Protein AF-A0A0G4ELK8-F1 (afdb_monomer)

Secondary structure (DSSP, 8-state):
--THHHHHHHHHHS-HHHHHHHHHHHHH-----HHHHHHHHHHHHHHHHHHHHHHHHHHHHHHHHHHHHHHS-HHHHHHHHHHHHHHHHHHHHHHHHHHS-HHHHHHHHHHH-TT--HHHHHHHHHHHHHHHHHHHHHHHHHHHHHHHHHHHT-

Structure (mmCIF, N/CA/C/O backbone):
data_AF-A0A0G4ELK8-F1
#
_entry.id   AF-A0A0G4ELK8-F1
#
loop_
_atom_site.group_PDB
_atom_site.id
_atom_site.type_symbol
_atom_site.label_atom_id
_atom_site.label_alt_id
_atom_site.label_comp_id
_atom_site.label_asym_id
_atom_site.label_entity_id
_atom_site.label_seq_id
_atom_site.pdbx_PDB_ins_code
_atom_site.Cartn_x
_atom_site.Cartn_y
_atom_site.Cartn_z
_atom_site.occupancy
_atom_site.B_iso_or_equiv
_atom_site.auth_seq_id
_atom_site.auth_comp_id
_atom_site.auth_asym_id
_atom_site.auth_atom_id
_atom_site.pdbx_PDB_model_num
ATOM 1 N N . MET A 1 1 ? -29.791 -26.890 -10.001 1.00 48.25 1 MET A N 1
ATOM 2 C CA . MET A 1 1 ? -28.700 -26.576 -9.052 1.00 48.25 1 MET A CA 1
ATOM 3 C C . MET A 1 1 ? -28.698 -27.647 -7.979 1.00 48.25 1 MET A C 1
ATOM 5 O O . MET A 1 1 ? -29.746 -27.929 -7.420 1.00 48.25 1 MET A O 1
ATOM 9 N N . SER A 1 2 ? -27.579 -28.358 -7.872 1.00 51.31 2 SER A N 1
ATOM 10 C CA . SER A 1 2 ? -27.524 -29.787 -7.543 1.00 51.31 2 SER A CA 1
ATOM 11 C C . SER A 1 2 ? -27.437 -30.072 -6.039 1.00 51.31 2 SER A C 1
ATOM 13 O O . SER A 1 2 ? -27.001 -29.220 -5.271 1.00 51.31 2 SER A O 1
ATOM 15 N N . VAL A 1 3 ? -27.815 -31.290 -5.640 1.00 70.06 3 VAL A N 1
ATOM 16 C CA . VAL A 1 3 ? -27.795 -31.858 -4.271 1.00 70.06 3 VAL A CA 1
ATOM 17 C C . VAL A 1 3 ? -26.469 -31.614 -3.534 1.00 70.06 3 VAL A C 1
ATOM 19 O O . VAL A 1 3 ? -26.453 -31.473 -2.310 1.00 70.06 3 VAL A O 1
ATOM 22 N N . SER A 1 4 ? -25.370 -31.465 -4.278 1.00 61.50 4 SER A N 1
ATOM 23 C CA . SER A 1 4 ? -24.067 -31.043 -3.759 1.00 61.50 4 SER A CA 1
ATOM 24 C C . SER A 1 4 ? -24.127 -29.735 -2.963 1.00 61.50 4 SER A C 1
ATOM 26 O O . SER A 1 4 ? -23.492 -29.644 -1.921 1.00 61.50 4 SER A O 1
ATOM 28 N N . ASN A 1 5 ? -24.939 -28.760 -3.379 1.00 66.50 5 ASN A N 1
ATOM 29 C CA . ASN A 1 5 ? -25.095 -27.481 -2.683 1.00 66.50 5 ASN A CA 1
ATOM 30 C C . ASN A 1 5 ? -25.837 -27.625 -1.343 1.00 66.50 5 ASN A C 1
ATOM 32 O O . ASN A 1 5 ? -25.592 -26.857 -0.422 1.00 66.50 5 ASN A O 1
ATOM 36 N N . VAL A 1 6 ? -26.728 -28.617 -1.215 1.00 69.81 6 VAL A N 1
ATOM 37 C CA . VAL A 1 6 ? -27.494 -28.881 0.018 1.00 69.81 6 VAL A CA 1
ATOM 38 C C . VAL A 1 6 ? -26.651 -29.662 1.030 1.00 69.81 6 VAL A C 1
ATOM 40 O O . VAL A 1 6 ? -26.648 -29.323 2.211 1.00 69.81 6 VAL A O 1
ATOM 43 N N . MET A 1 7 ? -25.875 -30.650 0.566 1.00 63.69 7 MET A N 1
ATOM 44 C CA . MET A 1 7 ? -24.895 -31.371 1.392 1.00 63.69 7 MET A CA 1
ATOM 45 C C . MET A 1 7 ? -23.765 -30.449 1.879 1.00 63.69 7 MET A C 1
ATOM 47 O O . MET A 1 7 ? -23.453 -30.456 3.069 1.00 63.69 7 MET A O 1
ATOM 51 N N . LEU A 1 8 ? -23.201 -29.600 1.002 1.00 58.31 8 LEU A N 1
ATOM 52 C CA . LEU A 1 8 ? -22.168 -28.631 1.400 1.00 58.31 8 LEU A CA 1
ATOM 53 C C . LEU A 1 8 ? -22.687 -27.627 2.435 1.00 58.31 8 LEU A C 1
ATOM 55 O O . LEU A 1 8 ? -21.953 -27.278 3.356 1.00 58.31 8 LEU A O 1
ATOM 59 N N . ARG A 1 9 ? -23.945 -27.177 2.320 1.00 57.53 9 ARG A N 1
ATOM 60 C CA . ARG A 1 9 ? -24.522 -26.194 3.254 1.00 57.53 9 ARG A CA 1
ATOM 61 C C . ARG A 1 9 ? -24.538 -26.696 4.694 1.00 57.53 9 ARG A C 1
ATOM 63 O O . ARG A 1 9 ? -24.355 -25.901 5.605 1.00 57.53 9 ARG A O 1
ATOM 70 N N . ARG A 1 10 ? -24.731 -28.005 4.887 1.00 60.00 10 ARG A N 1
ATOM 71 C CA . ARG A 1 10 ? -24.759 -28.635 6.212 1.00 60.00 10 ARG A CA 1
ATOM 72 C C . ARG A 1 10 ? -23.359 -28.779 6.814 1.00 60.00 10 ARG A C 1
ATOM 74 O O . ARG A 1 10 ? -23.194 -28.561 8.003 1.00 60.00 10 ARG A O 1
ATOM 81 N N . VAL A 1 11 ? -22.359 -29.078 5.983 1.00 54.97 11 VAL A N 1
ATOM 82 C CA . VAL A 1 11 ? -20.947 -29.203 6.395 1.00 54.97 11 VAL A CA 1
ATOM 83 C C . VAL A 1 11 ? -20.301 -27.846 6.692 1.00 54.97 11 VAL A C 1
ATOM 85 O O . VAL A 1 11 ? -19.397 -27.779 7.508 1.00 54.97 11 VAL A O 1
ATOM 88 N N . ILE A 1 12 ? -20.765 -26.765 6.060 1.00 52.34 12 ILE A N 1
ATOM 89 C CA . ILE A 1 12 ? -20.285 -25.397 6.330 1.00 52.34 12 ILE A CA 1
ATOM 90 C C . ILE A 1 12 ? -20.911 -24.811 7.607 1.00 52.34 12 ILE A C 1
ATOM 92 O O . ILE A 1 12 ? -20.342 -23.905 8.205 1.00 52.34 12 ILE A O 1
ATOM 96 N N . GLN A 1 13 ? -22.091 -25.294 8.009 1.00 58.78 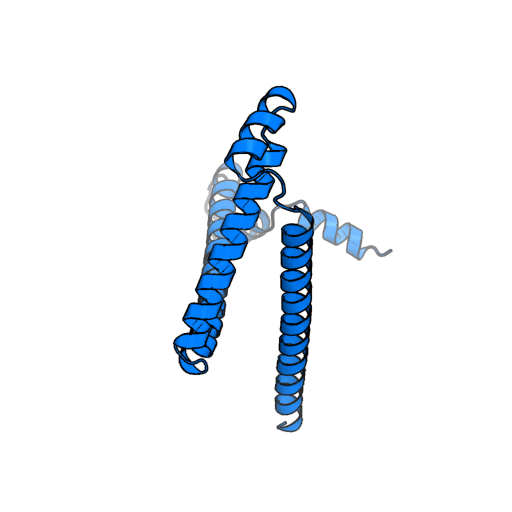13 GLN A N 1
ATOM 97 C CA . GLN A 1 13 ? -22.809 -24.790 9.182 1.00 58.78 13 GLN A CA 1
ATOM 98 C C . GLN A 1 13 ? -22.294 -25.379 10.505 1.00 58.78 13 GLN A C 1
ATOM 100 O O . GLN A 1 13 ? -22.493 -24.780 11.556 1.00 58.78 13 GLN A O 1
ATOM 105 N N . GLU A 1 14 ? -21.620 -26.525 10.442 1.00 55.84 14 GLU A N 1
ATOM 106 C CA . GLU A 1 14 ? -20.821 -27.071 11.535 1.00 55.84 14 GLU A CA 1
ATOM 107 C C . GLU A 1 14 ? -19.403 -26.510 11.382 1.00 55.84 14 GLU A C 1
ATOM 109 O O . GLU A 1 14 ? -18.777 -26.701 10.337 1.00 55.84 14 GLU A O 1
ATOM 114 N N . ASP A 1 15 ? -18.890 -25.795 12.386 1.00 61.75 15 ASP A N 1
ATOM 115 C CA . ASP A 1 15 ? -17.551 -25.215 12.299 1.00 61.75 15 ASP A CA 1
ATOM 116 C C . ASP A 1 15 ? -16.529 -26.325 11.960 1.00 61.75 15 ASP A C 1
ATOM 118 O O . ASP A 1 15 ? -16.462 -27.342 12.661 1.00 61.75 15 ASP A O 1
ATOM 122 N N . PRO A 1 16 ? -15.697 -26.177 10.907 1.00 62.91 16 PRO A N 1
ATOM 123 C CA . PRO A 1 16 ? -14.765 -27.226 10.473 1.00 62.91 16 PRO A CA 1
ATOM 124 C C . PRO A 1 16 ? -13.777 -27.627 11.578 1.00 62.91 16 PRO A C 1
ATOM 126 O O . PRO A 1 16 ? -13.285 -28.755 11.613 1.00 62.91 16 PRO A O 1
ATOM 129 N N . ALA A 1 17 ? -13.531 -26.719 12.521 1.00 58.78 17 ALA A N 1
ATOM 130 C CA . ALA A 1 17 ? -12.768 -26.989 13.724 1.00 58.78 17 ALA A CA 1
ATOM 131 C C . ALA A 1 17 ? -13.525 -27.880 14.728 1.00 58.78 17 ALA A C 1
ATOM 133 O O . ALA A 1 17 ? -12.896 -28.759 15.306 1.00 58.78 17 ALA A O 1
ATOM 134 N N . SER A 1 18 ? -14.848 -27.754 14.882 1.00 62.75 18 SER A N 1
ATOM 135 C CA . SER A 1 18 ? -15.680 -28.657 15.700 1.00 62.75 18 SER A CA 1
ATOM 136 C C . SER A 1 18 ? -15.772 -30.070 15.108 1.00 62.75 18 SER A C 1
ATOM 138 O O . SER A 1 18 ? -15.736 -31.059 15.847 1.00 62.75 18 SER A O 1
ATOM 140 N N . LEU A 1 19 ? -15.799 -30.191 13.776 1.00 68.75 19 LEU A N 1
ATOM 141 C CA . LEU A 1 19 ? -15.693 -31.476 13.067 1.00 68.75 19 LEU A CA 1
ATOM 142 C C . LEU A 1 19 ? -14.326 -32.142 13.285 1.00 68.75 19 LEU A C 1
ATOM 144 O O . LEU A 1 19 ? -14.248 -33.335 13.577 1.00 68.75 19 LEU A O 1
ATOM 148 N N . PHE A 1 20 ? -13.240 -31.369 13.200 1.00 66.75 20 PHE A N 1
ATOM 149 C CA . PHE A 1 20 ? -11.897 -31.868 13.502 1.00 66.75 20 PHE A CA 1
ATOM 150 C C . PHE A 1 20 ? -11.769 -32.307 14.968 1.00 66.75 20 PHE A C 1
ATOM 152 O O . PHE A 1 20 ? -11.205 -33.362 15.261 1.00 66.75 20 PHE A O 1
ATOM 159 N N . LEU A 1 21 ? -12.343 -31.528 15.886 1.00 63.47 21 LEU A N 1
ATOM 160 C CA . LEU A 1 21 ? -12.320 -31.796 17.319 1.00 63.47 21 LEU A CA 1
ATOM 161 C C . LEU A 1 21 ? -13.067 -33.082 17.685 1.00 63.47 21 LEU A C 1
ATOM 163 O O . LEU A 1 21 ? -12.550 -33.910 18.431 1.00 63.47 21 LEU A O 1
ATOM 167 N N . SER A 1 22 ? -14.275 -33.263 17.147 1.00 64.06 22 SER A N 1
ATOM 168 C CA . SER A 1 22 ? -15.100 -34.450 17.394 1.00 64.06 22 SER A CA 1
ATOM 169 C C . SER A 1 22 ? -14.463 -35.720 16.819 1.00 64.06 22 SER A C 1
ATOM 171 O O . SER A 1 22 ? -14.460 -36.754 17.489 1.00 64.06 22 SER A O 1
ATOM 173 N N . ALA A 1 23 ? -13.831 -35.636 15.642 1.00 69.56 23 ALA A N 1
ATOM 174 C CA . ALA A 1 23 ? -13.055 -36.736 15.067 1.00 69.56 23 ALA A CA 1
ATOM 175 C C . ALA A 1 23 ? -11.804 -37.078 15.903 1.00 69.56 23 ALA A C 1
ATOM 177 O O . ALA A 1 23 ? -11.535 -38.253 16.162 1.00 69.56 23 ALA A O 1
ATOM 178 N N . ALA A 1 24 ? -11.063 -36.069 16.373 1.00 66.31 24 ALA A N 1
ATOM 179 C CA . ALA A 1 24 ? -9.886 -36.261 17.219 1.00 66.31 24 ALA A CA 1
ATOM 180 C C . ALA A 1 24 ? -10.247 -36.852 18.596 1.00 66.31 24 ALA A C 1
ATOM 182 O O . ALA A 1 24 ? -9.562 -37.752 19.083 1.00 66.31 24 ALA A O 1
ATOM 183 N N . PHE A 1 25 ? -11.348 -36.404 19.207 1.00 65.56 25 PHE A N 1
ATOM 184 C CA . PHE A 1 25 ? -11.807 -36.914 20.502 1.00 65.56 25 PHE A CA 1
ATOM 185 C C . PHE A 1 25 ? -12.429 -38.310 20.425 1.00 65.56 25 PHE A C 1
ATOM 187 O O . PHE A 1 25 ? -12.206 -39.118 21.331 1.00 65.56 25 PHE A O 1
ATOM 194 N N . GLY A 1 26 ? -13.122 -38.640 19.330 1.00 66.81 26 GLY A N 1
ATOM 195 C CA . GLY A 1 26 ? -13.579 -40.006 19.059 1.00 66.81 26 GLY A CA 1
ATOM 196 C C . GLY A 1 26 ? -12.426 -41.013 18.969 1.00 66.81 26 GLY A C 1
ATOM 197 O O . GLY A 1 26 ? -12.580 -42.160 19.386 1.00 66.81 26 GLY A O 1
ATOM 198 N N . LEU A 1 27 ? -11.252 -40.571 18.501 1.00 68.06 27 LEU A N 1
ATOM 199 C CA . LEU A 1 27 ? -10.041 -41.390 18.433 1.00 68.06 27 LEU A CA 1
ATOM 200 C C . LEU A 1 27 ? -9.317 -41.511 19.789 1.00 68.06 27 LEU A C 1
ATOM 202 O O . LEU A 1 27 ? -8.715 -42.548 20.062 1.00 68.06 27 LEU A O 1
ATOM 206 N N . LEU A 1 28 ? -9.385 -40.482 20.646 1.00 67.69 28 LEU A N 1
ATOM 207 C CA . LEU A 1 28 ? -8.631 -40.423 21.908 1.00 67.69 28 LEU A CA 1
ATOM 208 C C . LEU A 1 28 ? -9.386 -40.933 23.154 1.00 67.69 28 LEU A C 1
ATOM 210 O O . LEU A 1 28 ? -8.754 -41.148 24.184 1.00 67.69 28 LEU A O 1
ATOM 214 N N . ARG A 1 29 ? -10.708 -41.163 23.084 1.00 59.94 29 ARG A N 1
ATOM 215 C CA . ARG A 1 29 ? -11.533 -41.782 24.152 1.00 59.94 29 ARG A CA 1
ATOM 216 C C . ARG A 1 29 ? -11.369 -41.131 25.544 1.00 59.94 29 ARG A C 1
ATOM 218 O O . ARG A 1 29 ? -11.419 -41.818 26.562 1.00 59.94 29 ARG A O 1
ATOM 225 N N . VAL A 1 30 ? -11.188 -39.807 25.588 1.00 63.16 30 VAL A N 1
ATOM 226 C CA . VAL A 1 30 ? -11.055 -39.019 26.829 1.00 63.16 30 VAL A CA 1
ATOM 227 C C . VAL A 1 30 ? -12.392 -38.327 27.155 1.00 63.16 30 VAL A C 1
ATOM 229 O O . VAL A 1 30 ? -12.971 -37.713 26.258 1.00 63.16 30 VAL A O 1
ATOM 232 N N . PRO A 1 31 ? -12.898 -38.384 28.403 1.00 62.09 31 PRO A N 1
ATOM 233 C CA . PRO A 1 31 ? -14.175 -37.781 28.801 1.00 62.09 31 PRO A CA 1
ATOM 234 C C . PRO A 1 31 ? -14.043 -36.265 29.047 1.00 62.09 31 PRO A C 1
ATOM 236 O O . PRO A 1 31 ? -14.182 -35.792 30.173 1.00 62.09 31 PRO A O 1
ATOM 239 N N . ILE A 1 32 ? -13.722 -35.498 28.005 1.00 62.72 32 ILE A N 1
ATOM 240 C CA . ILE A 1 32 ? -13.637 -34.029 28.058 1.00 62.72 32 ILE A CA 1
ATOM 241 C C . ILE A 1 32 ? -14.899 -33.433 27.427 1.00 62.72 32 ILE A C 1
ATOM 243 O O . ILE A 1 32 ? -15.319 -33.860 26.353 1.00 62.72 32 ILE A O 1
ATOM 247 N N . ASP A 1 33 ? -15.497 -32.439 28.087 1.00 69.94 33 ASP A N 1
ATOM 248 C CA . ASP A 1 33 ? -16.717 -31.772 27.625 1.00 69.94 33 ASP A CA 1
ATOM 249 C C . ASP A 1 33 ? -16.450 -30.932 26.360 1.00 69.94 33 ASP A C 1
ATOM 251 O O . ASP A 1 33 ? -15.873 -29.840 26.396 1.00 69.94 33 ASP A O 1
ATOM 255 N N . VAL A 1 34 ? -16.838 -31.485 25.210 1.00 64.06 34 VAL A N 1
ATOM 256 C CA . VAL A 1 34 ? -16.577 -30.952 23.862 1.00 64.06 34 VAL A CA 1
ATOM 257 C C . VAL A 1 34 ? -17.173 -29.553 23.674 1.00 64.06 34 VAL A C 1
ATOM 259 O O . VAL A 1 34 ? -16.597 -28.733 22.953 1.00 64.06 34 VAL A O 1
ATOM 262 N N . ALA A 1 35 ? -18.281 -29.249 24.357 1.00 72.56 35 ALA A N 1
ATOM 263 C CA . ALA A 1 35 ? -18.969 -27.965 24.251 1.00 72.56 35 ALA A CA 1
ATOM 264 C C . ALA A 1 35 ? -18.126 -26.797 24.792 1.00 72.56 35 ALA A C 1
ATOM 266 O O . ALA A 1 35 ? -18.203 -25.686 24.270 1.00 72.56 35 ALA A O 1
ATOM 267 N N . VAL A 1 36 ? -17.279 -27.053 25.796 1.00 75.94 36 VAL A N 1
ATOM 268 C CA . VAL A 1 36 ? -16.446 -26.019 26.429 1.00 75.94 36 VAL A CA 1
ATOM 269 C C . VAL A 1 36 ? -15.140 -25.801 25.662 1.00 75.94 36 VAL A C 1
ATOM 271 O O . VAL A 1 36 ? -14.670 -24.673 25.559 1.00 75.94 36 VAL A O 1
ATOM 274 N N . TRP A 1 37 ? -14.555 -26.856 25.086 1.00 75.25 37 TRP A N 1
ATOM 275 C CA . TRP A 1 37 ? -13.233 -26.794 24.442 1.00 75.25 37 TRP A CA 1
ATOM 276 C C . TRP A 1 37 ? -13.268 -26.434 22.953 1.00 75.25 37 TRP A C 1
ATOM 278 O O . TRP A 1 37 ? -12.299 -25.867 22.438 1.00 75.25 37 TRP A O 1
ATOM 288 N N . SER A 1 38 ? -14.377 -26.717 22.266 1.00 74.62 38 SER A N 1
ATOM 289 C CA . SER A 1 38 ? -14.557 -26.429 20.834 1.00 74.62 38 SER A CA 1
ATOM 290 C C . SER A 1 38 ? -14.234 -24.978 20.436 1.00 74.62 38 SER A C 1
ATOM 292 O O . SER A 1 38 ? -13.450 -24.788 19.495 1.00 74.62 38 SER A O 1
ATOM 294 N N . PRO A 1 39 ? -14.718 -23.943 21.151 1.00 79.69 39 PRO A N 1
ATOM 295 C CA . PRO A 1 39 ? -14.455 -22.554 20.775 1.00 79.69 39 PRO A CA 1
ATOM 296 C C . PRO A 1 39 ? -12.977 -22.160 20.914 1.00 79.69 39 PRO A C 1
ATOM 298 O O . PRO A 1 39 ? -12.437 -21.473 20.048 1.00 79.69 39 PRO A O 1
ATOM 301 N N . TYR A 1 40 ? -12.290 -22.627 21.965 1.00 83.69 40 TYR A N 1
ATOM 302 C CA . TYR A 1 40 ? -10.879 -22.296 22.213 1.00 83.69 40 TYR A CA 1
ATOM 303 C C . TYR A 1 40 ? -9.947 -22.918 21.177 1.00 83.69 40 TYR A C 1
ATOM 305 O O . TYR A 1 40 ? -9.014 -22.268 20.702 1.00 83.69 40 TYR A O 1
ATOM 313 N N . VAL A 1 41 ? -10.207 -24.168 20.795 1.00 82.19 41 VAL A N 1
ATOM 314 C CA . VAL A 1 41 ? -9.394 -24.847 19.782 1.00 82.19 41 VAL A CA 1
ATOM 315 C C . VAL A 1 41 ? -9.663 -24.268 18.394 1.00 82.19 41 VAL A C 1
ATOM 317 O O . VAL A 1 41 ? -8.717 -24.048 17.638 1.00 82.19 41 VAL A O 1
ATOM 320 N N . SER A 1 42 ? -10.915 -23.918 18.085 1.00 81.44 42 SER A N 1
ATOM 321 C CA . SER A 1 42 ? -11.263 -23.205 16.847 1.00 81.44 42 SER A CA 1
ATOM 322 C C . SER A 1 42 ? -10.559 -21.851 16.749 1.00 81.44 42 SER A C 1
ATOM 324 O O . SER A 1 42 ? -9.983 -21.530 15.710 1.00 81.44 42 SER A O 1
ATOM 326 N N . LEU A 1 43 ? -10.526 -21.088 17.846 1.00 86.31 43 LEU A N 1
ATOM 327 C CA . LEU A 1 43 ? -9.812 -19.814 17.923 1.00 86.31 43 LEU A CA 1
ATOM 328 C C . LEU A 1 43 ? -8.303 -19.990 17.705 1.00 86.31 43 LEU A C 1
ATOM 330 O O . LEU A 1 43 ? -7.690 -19.203 16.986 1.00 86.31 43 LEU A O 1
ATOM 334 N N . LEU A 1 44 ? -7.704 -21.033 18.287 1.00 88.81 44 LEU A N 1
ATOM 335 C CA . LEU A 1 44 ? -6.280 -21.327 18.131 1.00 88.81 44 LEU A CA 1
ATOM 336 C C . LEU A 1 44 ? -5.930 -21.712 16.688 1.00 88.81 44 LEU A C 1
ATOM 338 O O . LEU A 1 44 ? -4.955 -21.198 16.137 1.00 88.81 44 LEU A O 1
ATOM 342 N N . PHE A 1 45 ? -6.740 -22.559 16.048 1.00 85.69 45 PHE A N 1
ATOM 343 C CA . PHE A 1 45 ? -6.567 -22.902 14.634 1.00 85.69 45 PHE A CA 1
ATOM 344 C C . PHE A 1 45 ? -6.740 -21.685 13.727 1.00 85.69 45 PHE A C 1
ATOM 346 O O . PHE A 1 45 ? -5.921 -21.468 12.834 1.00 85.69 45 PHE A O 1
ATOM 353 N N . LEU A 1 46 ? -7.759 -20.863 13.974 1.00 86.38 46 LEU A N 1
ATOM 354 C CA . LEU A 1 46 ? -7.981 -19.632 13.223 1.00 86.38 46 LEU A CA 1
ATOM 355 C C . LEU A 1 46 ? -6.797 -18.667 13.377 1.00 86.38 46 LEU A C 1
ATOM 357 O O . LEU A 1 46 ? -6.286 -18.155 12.382 1.00 86.38 46 LEU A O 1
ATOM 361 N N . GL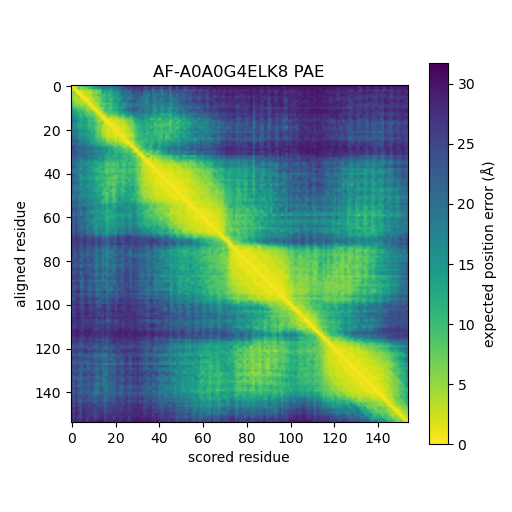Y A 1 47 ? -6.307 -18.478 14.604 1.00 88.25 47 GLY A N 1
ATOM 362 C CA . GLY A 1 47 ? -5.126 -17.665 14.889 1.00 88.25 47 GLY A CA 1
ATOM 363 C C . GLY A 1 47 ? -3.874 -18.185 14.182 1.00 88.25 47 GLY A C 1
ATOM 364 O O . GLY A 1 47 ? -3.131 -17.403 13.589 1.00 88.25 47 GLY A O 1
ATOM 365 N N . LEU A 1 48 ? -3.672 -19.505 14.164 1.00 88.56 48 LEU A N 1
ATOM 366 C CA . LEU A 1 48 ? -2.560 -20.133 13.452 1.00 88.56 48 LEU A CA 1
ATOM 367 C C . LEU A 1 48 ? -2.668 -19.919 11.936 1.00 88.56 48 LEU A C 1
ATOM 369 O O . LEU A 1 48 ? -1.684 -19.543 11.301 1.00 88.56 48 LEU A O 1
ATOM 373 N N . ILE A 1 49 ? -3.857 -20.102 11.356 1.00 88.44 49 ILE A N 1
ATOM 374 C CA . ILE A 1 49 ? -4.107 -19.859 9.930 1.00 88.44 49 ILE A CA 1
ATOM 375 C C . ILE A 1 49 ? -3.811 -18.396 9.584 1.00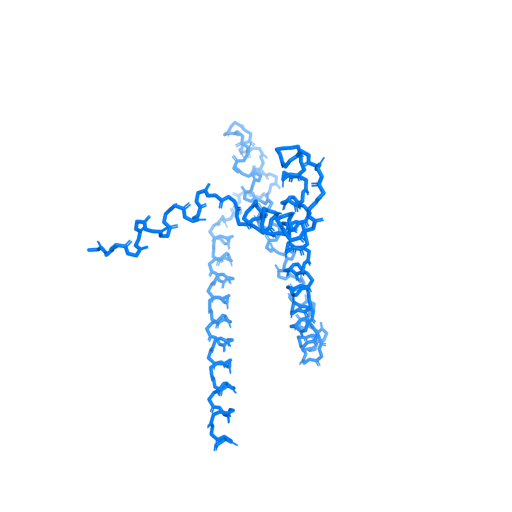 88.44 49 ILE A C 1
ATOM 377 O O . ILE A 1 49 ? -3.111 -18.130 8.604 1.00 88.44 49 ILE A O 1
ATOM 381 N N . ILE A 1 50 ? -4.286 -17.441 10.385 1.00 90.44 50 ILE A N 1
ATOM 382 C CA . ILE A 1 50 ? -4.026 -16.010 10.172 1.00 90.44 50 ILE A CA 1
ATOM 383 C C . ILE A 1 50 ? -2.522 -15.715 10.269 1.00 90.44 50 ILE A C 1
ATOM 385 O O . ILE A 1 50 ? -1.970 -15.062 9.383 1.00 90.44 50 ILE A O 1
ATOM 389 N N . ALA A 1 51 ? -1.832 -16.243 11.283 1.00 90.31 51 ALA A N 1
ATOM 390 C CA . ALA A 1 51 ? -0.395 -16.040 11.466 1.00 90.31 51 ALA A CA 1
ATOM 391 C C . ALA A 1 51 ? 0.431 -16.608 10.299 1.00 90.31 51 ALA A C 1
ATOM 393 O O . ALA A 1 51 ? 1.365 -15.958 9.821 1.00 90.31 51 ALA A O 1
ATOM 394 N N . LEU A 1 52 ? 0.071 -17.793 9.797 1.00 87.81 52 LEU A N 1
ATOM 395 C CA . LEU A 1 52 ? 0.716 -18.400 8.631 1.00 87.81 52 LEU A CA 1
ATOM 396 C C . LEU A 1 52 ? 0.469 -17.582 7.354 1.00 87.81 52 LEU A C 1
ATOM 398 O O . LEU A 1 52 ? 1.410 -17.363 6.586 1.00 87.81 52 LEU A O 1
ATOM 402 N N . ASN A 1 53 ? -0.749 -17.071 7.155 1.00 90.38 53 ASN A N 1
ATOM 403 C CA . ASN A 1 53 ? -1.074 -16.191 6.029 1.00 90.38 53 ASN A CA 1
ATOM 404 C C . ASN A 1 53 ? -0.287 -14.876 6.085 1.00 90.38 53 ASN A C 1
ATOM 406 O O . ASN A 1 53 ? 0.322 -14.488 5.087 1.00 90.38 53 ASN A O 1
ATOM 410 N N . ILE A 1 54 ? -0.226 -14.228 7.252 1.0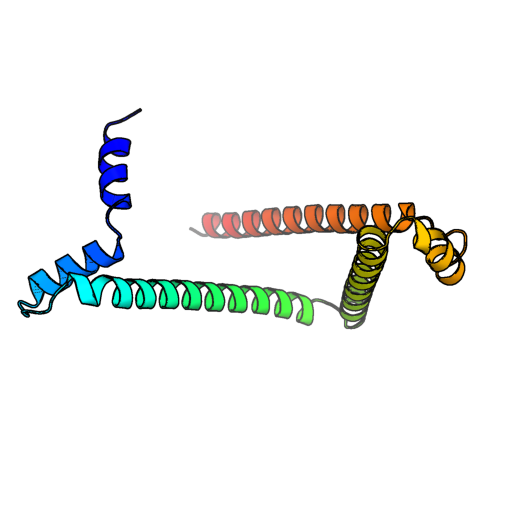0 93.31 54 ILE A N 1
ATOM 411 C CA . ILE A 1 54 ? 0.553 -12.998 7.455 1.00 93.31 54 ILE A CA 1
ATOM 412 C C . ILE A 1 54 ? 2.035 -13.256 7.189 1.00 93.31 54 ILE A C 1
ATOM 414 O O . ILE A 1 54 ? 2.673 -12.497 6.462 1.00 93.31 54 ILE A O 1
ATOM 418 N N . ARG A 1 55 ? 2.597 -14.345 7.724 1.00 88.19 55 ARG A N 1
ATOM 419 C CA . ARG A 1 55 ? 4.010 -14.688 7.513 1.00 88.19 55 ARG A CA 1
ATOM 420 C C . ARG A 1 55 ? 4.320 -14.934 6.035 1.00 88.19 55 ARG A C 1
ATOM 422 O O . ARG A 1 55 ? 5.337 -14.447 5.535 1.00 88.19 55 ARG A O 1
ATOM 429 N N . GLY A 1 56 ? 3.448 -15.661 5.334 1.00 84.31 56 GLY A N 1
ATOM 430 C CA . GLY A 1 56 ? 3.559 -15.888 3.894 1.00 84.31 56 GLY A CA 1
ATOM 431 C C . GLY A 1 56 ? 3.491 -14.581 3.105 1.00 84.31 56 GLY A C 1
ATOM 432 O O . GLY A 1 56 ? 4.351 -14.324 2.263 1.00 84.31 56 GLY A O 1
ATOM 433 N N . PHE A 1 57 ? 2.531 -13.721 3.437 1.00 85.19 57 PHE A N 1
ATOM 434 C CA . PHE A 1 57 ? 2.363 -12.407 2.828 1.00 85.19 57 PHE A CA 1
ATOM 435 C C . PHE A 1 57 ? 3.588 -11.507 3.032 1.00 85.19 57 PHE A C 1
ATOM 437 O O . PHE A 1 57 ? 4.149 -11.013 2.055 1.00 85.19 57 PHE A O 1
ATOM 444 N N . ILE A 1 58 ? 4.062 -11.363 4.274 1.00 88.88 58 ILE A N 1
ATOM 445 C CA . ILE A 1 58 ? 5.244 -10.554 4.602 1.00 88.88 58 ILE A CA 1
ATOM 446 C C . ILE A 1 58 ? 6.468 -11.062 3.838 1.00 88.88 58 ILE A C 1
ATOM 448 O O . ILE A 1 58 ? 7.220 -10.264 3.284 1.00 88.88 58 ILE A O 1
ATOM 452 N N . SER A 1 59 ? 6.662 -12.380 3.743 1.00 80.44 59 SER A N 1
ATOM 453 C CA . SER A 1 59 ? 7.785 -12.939 2.987 1.00 80.44 59 SER A CA 1
ATOM 454 C C . SER A 1 59 ? 7.724 -12.569 1.502 1.00 80.44 59 SER A C 1
ATOM 456 O O . SER A 1 59 ? 8.749 -12.180 0.943 1.00 80.44 59 SER A O 1
ATOM 458 N N . LYS A 1 60 ? 6.545 -12.637 0.868 1.00 83.06 60 LYS A N 1
ATOM 459 C CA . LYS A 1 60 ? 6.369 -12.234 -0.538 1.00 83.06 60 LYS A CA 1
ATOM 460 C C . LYS A 1 60 ? 6.578 -10.736 -0.731 1.00 83.06 60 LYS A C 1
ATOM 462 O O . LYS A 1 60 ? 7.289 -10.343 -1.655 1.00 83.06 60 LYS A O 1
ATOM 467 N N . LEU A 1 61 ? 6.028 -9.922 0.167 1.00 80.56 61 LEU A N 1
ATOM 468 C CA . LEU A 1 61 ? 6.197 -8.473 0.165 1.00 80.56 61 LEU A CA 1
ATOM 469 C C . LEU A 1 61 ? 7.681 -8.088 0.265 1.00 80.56 61 LEU A C 1
ATOM 471 O O . LEU A 1 61 ? 8.167 -7.283 -0.524 1.00 80.56 61 LEU A O 1
ATOM 475 N N . LEU A 1 62 ? 8.428 -8.725 1.171 1.00 84.56 62 LEU A N 1
ATOM 476 C CA . LEU A 1 62 ? 9.867 -8.508 1.327 1.00 84.56 62 LEU A CA 1
ATOM 477 C C . LEU A 1 62 ? 10.666 -8.938 0.094 1.00 84.56 62 LEU A C 1
ATOM 479 O O . LEU A 1 62 ? 11.645 -8.279 -0.246 1.00 84.56 62 LEU A O 1
ATOM 483 N N . THR A 1 63 ? 10.279 -10.017 -0.592 1.00 78.31 63 THR A N 1
ATOM 484 C CA . THR A 1 63 ? 10.926 -10.412 -1.853 1.00 78.31 63 THR A CA 1
ATOM 485 C C . THR A 1 63 ? 10.733 -9.352 -2.933 1.00 78.31 63 THR A C 1
ATOM 487 O O . THR A 1 63 ? 11.701 -9.008 -3.608 1.00 78.31 63 THR A O 1
ATOM 490 N N . VAL A 1 64 ? 9.526 -8.794 -3.062 1.00 76.44 64 VAL A N 1
ATOM 491 C CA . VAL A 1 64 ? 9.253 -7.692 -3.999 1.00 76.44 64 VAL A CA 1
ATOM 492 C C . VAL A 1 64 ? 10.068 -6.456 -3.620 1.00 76.44 64 VAL A C 1
ATOM 494 O O . VAL A 1 64 ? 10.763 -5.909 -4.471 1.00 76.44 64 VAL A O 1
ATOM 497 N N . PHE A 1 65 ? 10.076 -6.069 -2.342 1.00 71.69 65 PHE A N 1
ATOM 498 C CA . PHE A 1 65 ? 10.887 -4.948 -1.859 1.00 71.69 65 PHE A CA 1
ATOM 499 C C . PHE A 1 65 ? 12.377 -5.140 -2.115 1.00 71.69 65 PHE A C 1
ATOM 501 O O . PHE A 1 65 ? 13.047 -4.196 -2.513 1.00 71.69 65 PHE A O 1
ATOM 508 N N . ARG A 1 66 ? 12.910 -6.348 -1.914 1.00 72.31 66 ARG A N 1
ATOM 509 C CA . ARG A 1 66 ? 14.315 -6.652 -2.210 1.00 72.31 66 ARG A CA 1
ATOM 510 C C . ARG A 1 66 ? 14.594 -6.589 -3.703 1.00 72.31 66 ARG A C 1
ATOM 512 O O . ARG A 1 66 ? 15.597 -6.006 -4.085 1.00 72.31 66 ARG A O 1
ATOM 519 N N . PHE A 1 67 ? 13.719 -7.135 -4.544 1.00 67.44 67 PHE A N 1
ATOM 520 C CA . PHE A 1 67 ? 13.863 -7.037 -5.996 1.00 67.44 67 PHE A CA 1
ATOM 521 C C . PHE A 1 67 ? 13.899 -5.571 -6.445 1.00 67.44 67 PHE A C 1
ATOM 523 O O . PHE A 1 67 ? 14.837 -5.160 -7.121 1.00 67.44 67 PHE A O 1
ATOM 530 N N . VAL A 1 68 ? 12.962 -4.756 -5.958 1.00 66.62 68 VAL A N 1
ATOM 531 C CA . VAL A 1 68 ? 12.939 -3.308 -6.202 1.00 66.62 68 VAL A CA 1
ATOM 532 C C . VAL A 1 68 ? 14.190 -2.630 -5.624 1.00 66.62 68 VAL A C 1
ATOM 534 O O . VAL A 1 68 ? 14.855 -1.876 -6.312 1.00 66.62 68 VAL A O 1
ATOM 537 N N . SER A 1 69 ? 14.605 -2.936 -4.399 1.00 65.50 69 SER A N 1
ATOM 538 C CA . SER A 1 69 ? 15.791 -2.319 -3.786 1.00 65.50 69 SER A CA 1
ATOM 539 C C . SER A 1 69 ? 17.108 -2.700 -4.468 1.00 65.50 69 SER A C 1
ATOM 541 O O . SER A 1 69 ? 18.069 -1.944 -4.361 1.00 65.50 69 SER A O 1
ATOM 543 N N . THR A 1 70 ? 17.188 -3.870 -5.107 1.00 64.69 70 THR A N 1
ATOM 544 C CA . THR A 1 70 ? 18.428 -4.351 -5.741 1.00 64.69 70 THR A CA 1
ATOM 545 C C . THR A 1 70 ? 18.491 -3.951 -7.214 1.00 64.69 70 THR A C 1
ATOM 547 O O . THR A 1 70 ? 19.570 -3.658 -7.721 1.00 64.69 70 THR A O 1
ATOM 550 N N . SER A 1 71 ? 17.349 -3.918 -7.909 1.00 57.66 71 SER A N 1
ATOM 551 C CA . SER A 1 71 ? 17.273 -3.517 -9.321 1.00 57.66 71 SER A CA 1
ATOM 552 C C . SER A 1 71 ? 17.200 -2.009 -9.534 1.00 57.66 71 SER A C 1
ATOM 554 O O . SER A 1 71 ? 17.383 -1.560 -10.665 1.00 57.66 71 SER A O 1
ATOM 556 N N . VAL A 1 72 ? 16.900 -1.221 -8.501 1.00 58.06 72 VAL A N 1
ATOM 557 C CA . VAL A 1 72 ? 16.507 0.173 -8.689 1.00 58.06 72 VAL A CA 1
ATOM 558 C C . VAL A 1 72 ? 17.475 1.129 -7.974 1.00 58.06 72 VAL A C 1
ATOM 560 O O . VAL A 1 72 ? 17.781 0.977 -6.796 1.00 58.06 72 VAL A O 1
ATOM 563 N N . SER A 1 73 ? 17.979 2.122 -8.717 1.00 69.81 73 SER A N 1
ATOM 564 C CA . SER A 1 73 ? 18.887 3.171 -8.228 1.00 69.81 73 SER A CA 1
ATOM 565 C C . SER A 1 73 ? 18.300 3.926 -7.026 1.00 69.81 73 SER A C 1
ATOM 567 O O . SER A 1 73 ? 17.098 4.196 -7.001 1.00 69.81 73 SER A O 1
ATOM 569 N N . SER A 1 74 ? 19.154 4.331 -6.071 1.00 72.69 74 SER A N 1
ATOM 570 C CA . SER A 1 74 ? 18.800 5.140 -4.883 1.00 72.69 74 SER A CA 1
ATOM 571 C C . SER A 1 74 ? 17.857 6.311 -5.213 1.00 72.69 74 SER A C 1
ATOM 573 O O . SER A 1 74 ? 16.907 6.587 -4.483 1.00 72.69 74 SER A O 1
ATOM 575 N N . ASN A 1 75 ? 18.045 6.932 -6.383 1.00 74.88 75 ASN A N 1
ATOM 576 C CA . ASN A 1 75 ? 17.216 8.036 -6.866 1.00 74.88 75 ASN A CA 1
ATOM 577 C C . ASN A 1 75 ? 15.742 7.654 -7.056 1.00 74.88 75 ASN A C 1
ATOM 579 O O . ASN A 1 75 ? 14.860 8.445 -6.744 1.00 74.88 75 ASN A O 1
ATOM 583 N N . VAL A 1 76 ? 15.448 6.448 -7.541 1.00 74.62 76 VAL A N 1
ATOM 584 C CA . VAL A 1 76 ? 14.064 6.002 -7.756 1.00 74.62 76 VAL A CA 1
ATOM 585 C C . VAL A 1 76 ? 13.397 5.637 -6.436 1.00 74.62 76 VAL A C 1
ATOM 587 O O . VAL A 1 76 ? 12.208 5.880 -6.274 1.00 74.62 76 VAL A O 1
ATOM 590 N N . PHE A 1 77 ? 14.146 5.091 -5.474 1.00 75.75 77 PHE A N 1
ATOM 591 C CA . PHE A 1 77 ? 13.618 4.875 -4.128 1.00 75.75 77 PHE A CA 1
ATOM 592 C C . PHE A 1 77 ? 13.268 6.213 -3.460 1.00 75.75 77 PHE A C 1
ATOM 594 O O . PHE A 1 77 ? 12.191 6.347 -2.881 1.00 75.75 77 PHE A O 1
ATOM 601 N N . ALA A 1 78 ? 14.127 7.226 -3.612 1.00 81.25 78 ALA A N 1
ATOM 602 C CA . ALA A 1 78 ? 13.845 8.585 -3.156 1.00 81.25 78 ALA A CA 1
ATOM 603 C C . ALA A 1 78 ? 12.623 9.201 -3.868 1.00 81.25 78 ALA A C 1
ATOM 605 O O . ALA A 1 78 ? 11.760 9.768 -3.203 1.00 81.25 78 ALA A O 1
ATOM 606 N N . LEU A 1 79 ? 12.501 9.032 -5.191 1.00 81.31 79 LEU A N 1
ATOM 607 C CA . LEU A 1 79 ? 11.320 9.438 -5.968 1.00 81.31 79 LEU A CA 1
ATOM 608 C C . LEU A 1 79 ? 10.043 8.731 -5.483 1.00 81.31 79 LEU A C 1
ATOM 610 O O . LEU A 1 79 ? 9.028 9.386 -5.281 1.00 81.31 79 LEU A O 1
ATOM 614 N N . ALA A 1 80 ? 10.093 7.421 -5.228 1.00 80.19 80 ALA A N 1
ATOM 615 C CA . ALA A 1 80 ? 8.953 6.656 -4.723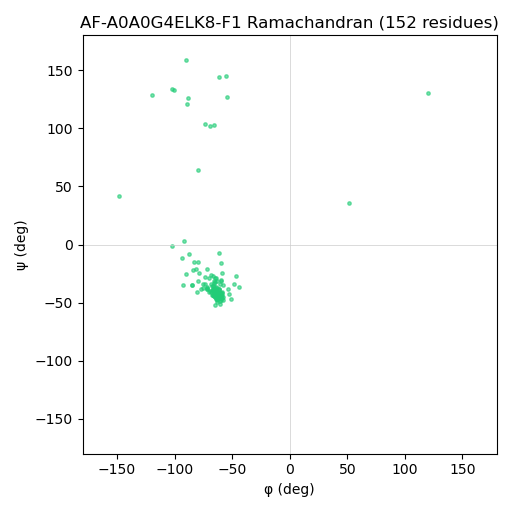 1.00 80.19 80 ALA A CA 1
ATOM 616 C C . ALA A 1 80 ? 8.538 7.095 -3.309 1.00 80.19 80 ALA A C 1
ATOM 618 O O . ALA A 1 80 ? 7.351 7.228 -3.024 1.00 80.19 80 ALA A O 1
ATOM 619 N N . MET A 1 81 ? 9.502 7.365 -2.425 1.00 78.88 81 MET A N 1
ATOM 620 C CA . MET A 1 81 ? 9.219 7.911 -1.093 1.00 78.88 81 MET A CA 1
ATOM 621 C C . MET A 1 81 ? 8.642 9.327 -1.167 1.00 78.88 81 MET A C 1
ATOM 623 O O . MET A 1 81 ? 7.726 9.647 -0.409 1.00 78.88 81 MET A O 1
ATOM 627 N N . SER A 1 82 ? 9.137 10.156 -2.091 1.00 83.06 82 SER A N 1
ATOM 628 C CA . SER A 1 82 ? 8.574 11.482 -2.366 1.00 83.06 82 SER A CA 1
ATOM 629 C C . SER A 1 82 ? 7.120 11.383 -2.827 1.00 83.06 82 SER A C 1
ATOM 631 O O . SER A 1 82 ? 6.278 12.139 -2.349 1.00 83.06 82 SER A O 1
ATOM 633 N N . GLU A 1 83 ? 6.811 10.429 -3.705 1.00 82.94 83 GLU A N 1
ATOM 634 C CA . GLU A 1 83 ? 5.450 10.188 -4.191 1.00 82.94 83 GLU A CA 1
ATOM 635 C C . GLU A 1 83 ? 4.515 9.734 -3.061 1.00 82.94 83 GLU A C 1
ATOM 637 O O . GLU A 1 83 ? 3.428 10.282 -2.889 1.00 82.94 83 GLU A O 1
ATOM 642 N N . ILE A 1 84 ? 4.953 8.788 -2.223 1.00 84.25 84 ILE A N 1
ATOM 643 C CA . ILE A 1 84 ? 4.173 8.324 -1.063 1.00 84.25 84 ILE A CA 1
ATOM 644 C C . ILE A 1 84 ? 3.901 9.480 -0.090 1.00 84.25 84 ILE A C 1
ATOM 646 O O . ILE A 1 84 ? 2.784 9.610 0.415 1.00 84.25 84 ILE A O 1
ATOM 650 N N . MET A 1 85 ? 4.892 10.341 0.160 1.00 84.00 85 MET A N 1
ATOM 651 C CA . MET A 1 85 ? 4.722 11.521 1.010 1.00 84.00 85 MET A CA 1
ATOM 652 C C . MET A 1 85 ? 3.739 12.532 0.390 1.00 84.00 85 MET A C 1
ATOM 654 O O . MET A 1 85 ? 2.908 13.094 1.106 1.00 84.00 85 MET A O 1
ATOM 658 N N . GLY A 1 86 ? 3.786 12.725 -0.933 1.00 82.75 86 GLY A N 1
ATOM 659 C CA . GLY A 1 86 ? 2.844 13.568 -1.677 1.00 82.75 86 GLY A CA 1
ATOM 660 C C . GLY A 1 86 ? 1.405 13.050 -1.607 1.00 82.75 86 GLY A C 1
ATOM 661 O O . GLY A 1 86 ? 0.482 13.809 -1.296 1.00 82.75 86 GLY A O 1
ATOM 662 N N . LEU A 1 87 ? 1.217 11.740 -1.778 1.00 82.88 87 LEU A N 1
ATOM 663 C CA . LEU A 1 87 ? -0.082 11.084 -1.625 1.00 82.88 87 LEU A CA 1
ATOM 664 C C . LEU A 1 87 ? -0.619 11.210 -0.199 1.00 82.88 87 LEU A C 1
ATOM 666 O O . LEU A 1 87 ? -1.783 11.567 -0.012 1.00 82.88 87 LEU A O 1
ATOM 670 N N . TYR A 1 88 ? 0.222 10.992 0.811 1.00 84.19 88 TYR A N 1
ATOM 671 C CA . TYR A 1 88 ? -0.162 11.165 2.211 1.00 84.19 88 TYR A CA 1
ATOM 672 C C . TYR A 1 88 ? -0.612 12.603 2.510 1.00 84.19 88 TYR A C 1
ATOM 674 O O . TYR A 1 88 ? -1.661 12.815 3.123 1.00 84.19 88 TYR A O 1
ATOM 682 N N . PHE A 1 89 ? 0.134 13.596 2.021 1.00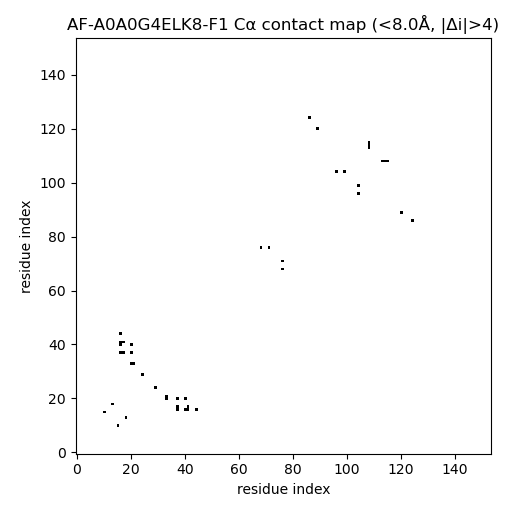 81.44 89 PHE A N 1
ATOM 683 C CA . PHE A 1 89 ? -0.243 15.002 2.142 1.00 81.44 89 PHE A CA 1
ATOM 684 C C . PHE A 1 89 ? -1.589 15.298 1.458 1.00 81.44 89 PHE A C 1
ATOM 686 O O . PHE A 1 89 ? -2.453 15.935 2.065 1.00 81.44 89 PHE A O 1
ATOM 693 N N . SER A 1 90 ? -1.808 14.782 0.242 1.00 79.44 90 SER A N 1
ATOM 694 C CA . SER A 1 90 ? -3.075 14.957 -0.482 1.00 79.44 90 SER A CA 1
ATOM 695 C C . SER A 1 90 ? -4.275 14.361 0.256 1.00 79.44 90 SER A C 1
ATOM 697 O O . SER A 1 90 ? -5.316 15.009 0.376 1.00 79.44 90 SER A O 1
ATOM 699 N N . ALA A 1 91 ? -4.119 13.160 0.820 1.00 82.00 91 ALA A N 1
ATOM 700 C CA . ALA A 1 91 ? -5.162 12.500 1.591 1.00 82.00 91 ALA A CA 1
ATOM 701 C C . ALA A 1 91 ? -5.507 13.311 2.846 1.00 82.00 91 ALA A C 1
ATOM 703 O O . ALA A 1 91 ? -6.683 13.551 3.116 1.00 82.00 91 ALA A O 1
ATOM 704 N N . CYS A 1 92 ? -4.500 13.809 3.570 1.00 80.44 92 CYS A N 1
ATOM 705 C CA . CYS A 1 92 ? -4.706 14.684 4.723 1.00 80.44 92 CYS A CA 1
ATOM 706 C C . CYS A 1 92 ? -5.429 15.988 4.344 1.00 80.44 92 CYS A C 1
ATOM 708 O O . CYS A 1 92 ? -6.352 16.389 5.052 1.00 80.44 92 CYS A O 1
ATOM 710 N N . ALA A 1 93 ? -5.075 16.620 3.221 1.00 75.88 93 ALA A N 1
ATOM 711 C CA . ALA A 1 93 ? -5.741 17.834 2.741 1.00 75.88 93 ALA A CA 1
ATOM 712 C C . ALA A 1 93 ? -7.216 17.591 2.363 1.00 75.88 93 ALA A C 1
ATOM 714 O O . ALA A 1 93 ? -8.08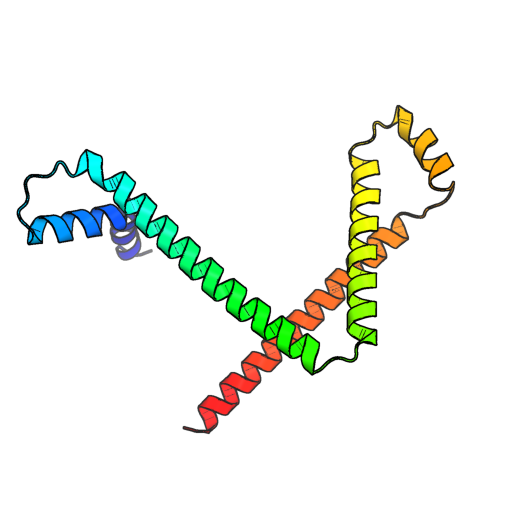9 18.396 2.696 1.00 75.88 93 ALA A O 1
ATOM 715 N N . LEU A 1 94 ? -7.517 16.463 1.711 1.00 76.94 94 LEU A N 1
ATOM 716 C CA . LEU A 1 94 ? -8.892 16.076 1.385 1.00 76.94 94 LEU A CA 1
ATOM 717 C C . LEU A 1 94 ? -9.707 15.740 2.641 1.00 76.94 94 LEU A C 1
ATOM 719 O O . LEU A 1 94 ? -10.844 16.196 2.767 1.00 76.94 94 LEU A O 1
ATOM 723 N N . LEU A 1 95 ? -9.131 14.996 3.590 1.00 81.62 95 LEU A N 1
ATOM 724 C CA . LEU A 1 95 ? -9.786 14.667 4.860 1.00 81.62 95 LEU A CA 1
ATOM 725 C C . LEU A 1 95 ? -10.074 15.925 5.678 1.00 81.62 95 LEU A C 1
ATOM 727 O O . LEU A 1 95 ? -11.185 16.068 6.185 1.00 81.62 95 LEU A O 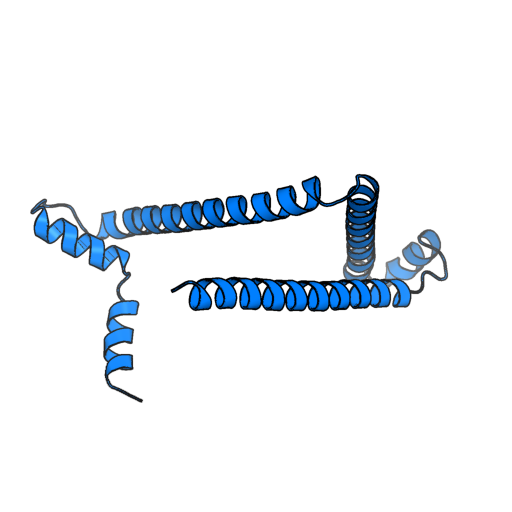1
ATOM 731 N N . LEU A 1 96 ? -9.124 16.863 5.743 1.00 76.44 96 LEU A N 1
ATOM 732 C CA . LEU A 1 96 ? -9.322 18.158 6.391 1.00 76.44 96 LEU A CA 1
ATOM 733 C C . LEU A 1 96 ? -10.581 18.847 5.847 1.00 76.44 96 LEU A C 1
ATOM 735 O O . LEU A 1 96 ? -11.378 19.347 6.626 1.00 76.44 96 LEU A O 1
ATOM 739 N N . ARG A 1 97 ? -10.815 18.812 4.529 1.00 71.69 97 ARG A N 1
ATOM 740 C CA . ARG A 1 97 ? -12.004 19.409 3.899 1.00 71.69 97 ARG A CA 1
ATOM 741 C C . ARG A 1 97 ? -13.297 18.638 4.177 1.00 71.69 97 ARG A C 1
ATOM 743 O O . ARG A 1 97 ? -14.333 19.271 4.344 1.00 71.69 97 ARG A O 1
ATOM 750 N N . ILE A 1 98 ? -13.250 17.304 4.197 1.00 76.75 98 ILE A N 1
ATOM 751 C CA . ILE A 1 98 ? -14.428 16.455 4.460 1.00 76.75 98 ILE A CA 1
ATOM 752 C C . ILE A 1 98 ? -14.913 16.619 5.907 1.00 76.75 98 ILE A C 1
ATOM 754 O O . ILE A 1 98 ? -16.118 16.665 6.143 1.00 76.75 98 ILE A O 1
ATOM 758 N N . TYR A 1 99 ? -13.994 16.724 6.868 1.00 80.38 99 TYR A N 1
ATOM 759 C CA . TYR A 1 99 ? -14.336 16.840 8.289 1.00 80.38 99 TYR A CA 1
ATOM 760 C C . TYR A 1 99 ? -14.584 18.280 8.762 1.00 80.38 99 TYR A C 1
ATOM 762 O O . TYR A 1 99 ? -15.032 18.476 9.892 1.00 80.38 99 TYR A O 1
ATOM 770 N N . LEU A 1 100 ? -14.314 19.291 7.931 1.00 77.00 100 LEU A N 1
ATOM 771 C CA . LEU A 1 100 ? -14.490 20.690 8.308 1.00 77.00 100 LEU A CA 1
ATOM 772 C C . LEU A 1 100 ? -15.922 21.181 8.013 1.00 77.00 100 LEU A C 1
ATOM 774 O O . LEU A 1 100 ? -16.370 21.104 6.865 1.00 77.00 100 LEU A O 1
ATOM 778 N N . PRO A 1 101 ? -16.636 21.745 9.007 1.00 75.75 101 PRO A N 1
ATOM 779 C CA . PRO A 1 101 ? -17.940 22.368 8.791 1.00 75.75 101 PRO A CA 1
ATOM 780 C C . PRO A 1 101 ? -17.846 23.551 7.814 1.00 75.75 101 PRO A C 1
ATOM 782 O O . PRO A 1 101 ? -16.886 24.320 7.865 1.00 75.75 101 PRO A O 1
ATOM 785 N N . GLU A 1 102 ? -18.871 23.744 6.975 1.00 69.88 102 GLU A N 1
ATOM 786 C CA . GLU A 1 102 ? -18.952 24.813 5.953 1.00 69.88 102 GLU A CA 1
ATOM 787 C C . GLU A 1 102 ? -18.594 26.211 6.505 1.00 69.88 102 GLU A C 1
ATOM 789 O O . GLU A 1 102 ? -17.935 26.996 5.833 1.00 69.88 102 GLU A O 1
ATOM 794 N N . GLN A 1 103 ? -18.932 26.483 7.768 1.00 72.75 103 GLN A N 1
ATOM 795 C CA . GLN A 1 103 ? -18.716 27.762 8.459 1.00 72.75 103 GLN A CA 1
ATOM 796 C C . GLN A 1 103 ? -17.234 28.134 8.656 1.00 72.75 103 GLN A C 1
ATOM 798 O O . GLN A 1 103 ? -16.900 29.313 8.709 1.00 72.75 103 GLN A O 1
ATOM 803 N N . TYR A 1 104 ? -16.338 27.147 8.767 1.00 67.56 104 TYR A N 1
ATOM 804 C CA . TYR A 1 104 ? -14.895 27.364 8.974 1.00 67.56 104 TYR A CA 1
ATOM 805 C C . TYR A 1 104 ? -14.084 27.178 7.691 1.00 67.56 104 TYR A C 1
ATOM 807 O O . TYR A 1 104 ? -12.862 27.345 7.674 1.00 67.56 104 TYR A O 1
ATOM 815 N N . ARG A 1 105 ? -14.769 26.822 6.605 1.00 65.94 105 ARG A N 1
ATOM 816 C CA . ARG A 1 105 ? -14.161 26.414 5.348 1.00 65.94 105 ARG A CA 1
ATOM 817 C C . ARG A 1 105 ? -13.482 27.584 4.650 1.00 65.94 105 ARG A C 1
ATOM 819 O O . ARG A 1 105 ? -12.348 27.413 4.220 1.00 65.94 105 ARG A O 1
ATOM 826 N N . GLU A 1 106 ? -14.102 28.767 4.670 1.00 66.38 106 GLU A N 1
ATOM 827 C CA . GLU A 1 106 ? -13.524 30.018 4.149 1.00 66.38 106 GLU A CA 1
ATOM 828 C C . GLU A 1 106 ? -12.224 30.407 4.867 1.00 66.38 106 GLU A C 1
ATOM 830 O O . GLU A 1 106 ? -11.232 30.762 4.224 1.00 66.38 106 GLU A O 1
ATOM 835 N N . GLY A 1 107 ? -12.209 30.271 6.198 1.00 67.44 107 GLY A N 1
ATOM 836 C CA . GLY A 1 107 ? -11.049 30.566 7.037 1.00 67.44 107 GLY A CA 1
ATOM 837 C C . GLY A 1 107 ? -9.876 29.620 6.790 1.00 67.44 107 GLY A C 1
ATOM 838 O O . GLY A 1 107 ? -8.736 30.056 6.801 1.00 67.44 107 GLY A O 1
ATOM 839 N N . VAL A 1 108 ? -10.122 28.339 6.510 1.00 66.00 108 VAL A N 1
ATOM 840 C CA . VAL A 1 108 ? -9.043 27.397 6.169 1.00 66.00 108 VAL A CA 1
ATOM 841 C C . VAL A 1 108 ? -8.565 27.592 4.728 1.00 66.00 108 VAL A C 1
ATOM 843 O O . VAL A 1 108 ? -7.359 27.562 4.492 1.00 66.00 108 VAL A O 1
ATOM 846 N N . THR A 1 109 ? -9.452 27.867 3.764 1.00 66.19 109 THR A N 1
ATOM 847 C CA . THR A 1 109 ? -9.037 28.172 2.378 1.00 66.19 109 THR A CA 1
ATOM 848 C C . THR A 1 109 ? -8.201 29.442 2.259 1.00 66.19 109 THR A C 1
ATOM 850 O O . THR A 1 109 ? -7.319 29.497 1.408 1.00 66.19 109 THR A O 1
ATOM 853 N N . SER A 1 110 ? -8.413 30.449 3.111 1.00 67.19 110 SER A N 1
ATOM 854 C CA . SER A 1 110 ? -7.591 31.666 3.079 1.00 67.19 110 SER A CA 1
ATOM 855 C C . SER A 1 110 ? -6.149 31.412 3.534 1.00 67.19 110 SER A C 1
ATOM 857 O O . SER A 1 110 ? -5.224 31.994 2.972 1.00 67.19 110 SER A O 1
ATOM 859 N N . VAL A 1 111 ? -5.946 30.500 4.493 1.00 69.38 111 VAL A N 1
ATOM 860 C CA . VAL A 1 111 ? -4.623 30.146 5.042 1.00 69.38 111 VAL A CA 1
ATOM 861 C C . VAL A 1 111 ? -3.918 29.086 4.188 1.00 69.38 111 VAL A C 1
ATOM 863 O O . VAL A 1 111 ? -2.702 29.136 4.023 1.00 69.38 111 VAL A O 1
ATOM 866 N N . MET A 1 112 ? -4.671 28.145 3.608 1.00 64.25 112 MET A N 1
ATOM 867 C CA . MET A 1 112 ? -4.151 27.124 2.687 1.00 64.25 112 MET A CA 1
ATOM 868 C C . MET A 1 112 ? -3.773 27.723 1.317 1.00 64.25 112 MET A C 1
ATOM 870 O O . MET A 1 112 ? -2.970 27.146 0.592 1.00 64.25 112 MET A O 1
ATOM 874 N N . GLY A 1 113 ? -4.322 28.891 0.977 1.00 62.00 113 GLY A N 1
ATOM 875 C CA . GLY A 1 113 ? -4.069 29.623 -0.260 1.00 62.00 113 GLY A CA 1
ATOM 876 C C . GLY A 1 113 ? -5.365 29.807 -1.063 1.00 62.00 113 GLY A C 1
ATOM 877 O O . GLY A 1 113 ? -6.058 28.819 -1.317 1.00 62.00 113 GLY A O 1
ATOM 878 N N . PRO A 1 114 ? -5.691 31.037 -1.513 1.00 58.69 114 PRO A N 1
ATOM 879 C CA . PRO A 1 114 ? -7.000 31.395 -2.079 1.00 58.69 114 PRO A CA 1
ATOM 880 C C . PRO A 1 114 ? -7.409 30.643 -3.360 1.00 58.69 114 PRO A C 1
ATOM 882 O O . PRO A 1 114 ? -8.544 30.780 -3.806 1.00 58.69 114 PRO A O 1
ATOM 885 N N . SER A 1 115 ? -6.521 29.842 -3.954 1.00 57.78 115 SER A N 1
ATOM 886 C CA . SER A 1 115 ? -6.780 29.094 -5.186 1.00 57.78 115 SER A CA 1
ATOM 887 C C . SER A 1 115 ? -6.029 27.757 -5.248 1.00 57.78 115 SER A C 1
ATOM 889 O O . SER A 1 115 ? -5.471 27.417 -6.292 1.00 57.78 115 SER A O 1
ATOM 891 N N . ILE A 1 116 ? -5.966 26.990 -4.151 1.00 60.97 116 ILE A N 1
ATOM 892 C CA . ILE A 1 116 ? -5.604 25.569 -4.281 1.00 60.97 116 ILE A CA 1
ATOM 893 C C . ILE A 1 116 ? -6.721 24.879 -5.069 1.00 60.97 116 ILE A C 1
ATOM 895 O O . ILE A 1 116 ? -7.810 24.619 -4.555 1.00 60.97 116 ILE A O 1
ATOM 899 N N . ASP A 1 117 ? -6.448 24.622 -6.345 1.00 64.62 117 ASP A N 1
ATOM 900 C CA . ASP A 1 117 ? -7.354 23.904 -7.226 1.00 64.62 117 ASP A CA 1
ATOM 901 C C . ASP A 1 117 ? -7.338 22.419 -6.850 1.00 64.62 117 ASP A C 1
ATOM 903 O O . ASP A 1 117 ? -6.397 21.676 -7.142 1.00 64.62 117 ASP A O 1
ATOM 907 N N . PHE A 1 118 ? -8.395 21.977 -6.169 1.00 64.94 118 PHE A N 1
ATOM 908 C CA . PHE A 1 118 ? -8.574 20.577 -5.782 1.00 64.94 118 PHE A CA 1
ATOM 909 C C . PHE A 1 118 ? -8.603 19.626 -6.989 1.00 64.94 118 PHE A C 1
ATOM 911 O O . PHE A 1 118 ? -8.383 18.425 -6.819 1.00 64.94 118 PHE A O 1
ATOM 918 N N . SER A 1 119 ? -8.789 20.147 -8.206 1.00 70.56 119 SER A N 1
ATOM 919 C CA . SER A 1 119 ? -8.648 19.388 -9.452 1.00 70.56 119 SER A CA 1
ATOM 920 C C . SER A 1 119 ? -7.255 18.771 -9.600 1.00 70.56 119 SER A C 1
ATOM 922 O O . SER A 1 119 ? -7.141 17.646 -10.080 1.00 70.56 119 SER A O 1
ATOM 924 N N . ALA A 1 120 ? -6.199 19.441 -9.122 1.00 69.88 120 ALA A N 1
ATOM 925 C CA . ALA A 1 120 ? -4.839 18.903 -9.160 1.00 69.88 120 ALA A CA 1
ATOM 926 C C . ALA A 1 120 ? -4.673 17.667 -8.257 1.00 69.88 120 ALA A C 1
ATOM 928 O O . ALA A 1 120 ? -3.982 16.720 -8.629 1.00 69.88 120 ALA A O 1
ATOM 929 N N . PHE A 1 121 ? -5.345 17.634 -7.100 1.00 72.00 121 PHE A N 1
ATOM 930 C CA . PHE A 1 121 ? -5.333 16.470 -6.207 1.00 72.00 121 PHE A CA 1
ATOM 931 C C . PHE A 1 121 ? -6.103 15.286 -6.790 1.00 72.00 121 PHE A C 1
ATOM 933 O O . PHE A 1 121 ? -5.634 14.152 -6.707 1.00 72.00 121 PHE A O 1
ATOM 940 N N . HIS A 1 122 ? -7.250 15.545 -7.420 1.00 73.75 122 HIS A N 1
ATOM 941 C CA . HIS A 1 122 ? -7.998 14.511 -8.134 1.00 73.75 122 HIS A CA 1
ATOM 942 C C . HIS A 1 122 ? -7.211 13.956 -9.327 1.00 73.75 122 HIS A C 1
ATOM 944 O O . HIS A 1 122 ? -7.120 12.743 -9.482 1.00 73.75 122 HIS A O 1
ATOM 950 N N . LEU A 1 123 ? -6.558 14.821 -10.107 1.00 81.69 123 LEU A N 1
ATOM 951 C CA . LEU A 1 123 ? -5.706 14.403 -11.220 1.00 81.69 123 LEU A CA 1
ATOM 952 C C . LEU A 1 123 ? -4.516 13.558 -10.744 1.00 81.69 123 LEU A C 1
ATOM 954 O O . LEU A 1 123 ? -4.185 12.550 -11.363 1.00 81.69 123 LEU A O 1
ATOM 958 N N . HIS A 1 124 ? -3.876 13.956 -9.642 1.00 76.12 124 HIS A N 1
ATOM 959 C CA . HIS A 1 124 ? -2.778 13.193 -9.054 1.00 76.12 124 HIS A CA 1
ATOM 960 C C . HIS A 1 124 ? -3.246 11.806 -8.590 1.00 76.12 124 HIS A C 1
ATOM 962 O O . HIS A 1 124 ? -2.587 10.807 -8.874 1.00 76.12 124 HIS A O 1
ATOM 968 N N . PHE A 1 125 ? -4.422 11.727 -7.960 1.00 77.56 125 PHE A N 1
ATOM 969 C CA . PHE A 1 125 ? -5.044 10.456 -7.593 1.00 77.56 125 PHE A CA 1
ATOM 970 C C . PHE A 1 125 ? -5.314 9.565 -8.818 1.00 77.56 125 PHE A C 1
ATOM 972 O O . PHE A 1 125 ? -4.921 8.396 -8.818 1.00 77.56 125 PHE A O 1
ATOM 979 N N . ASP A 1 126 ? -5.912 10.113 -9.879 1.00 84.00 126 ASP A N 1
ATOM 980 C CA . ASP A 1 126 ? -6.209 9.371 -11.111 1.00 84.00 126 ASP A CA 1
ATOM 981 C C . ASP A 1 126 ? -4.932 8.884 -11.817 1.00 84.00 126 ASP A C 1
ATOM 983 O O . ASP A 1 126 ? -4.885 7.759 -12.325 1.00 84.00 126 ASP A O 1
ATOM 987 N N . LEU A 1 127 ? -3.867 9.693 -11.809 1.00 84.56 127 LEU A N 1
ATOM 988 C CA . LEU A 1 127 ? -2.565 9.329 -12.372 1.00 84.56 127 LEU A CA 1
ATOM 989 C C . LEU A 1 127 ? -1.958 8.137 -11.626 1.00 84.56 127 LEU A C 1
ATOM 991 O O . LEU A 1 127 ? -1.566 7.153 -12.260 1.00 84.56 127 LEU A O 1
ATOM 995 N N . VAL A 1 128 ? -1.919 8.191 -10.292 1.00 82.25 128 VAL A N 1
ATOM 996 C CA . VAL A 1 128 ? -1.386 7.098 -9.464 1.00 82.25 128 VAL A CA 1
ATOM 997 C C . VAL A 1 128 ? -2.232 5.835 -9.607 1.00 82.25 128 VAL A C 1
ATOM 999 O O . VAL A 1 128 ? -1.686 4.731 -9.705 1.00 82.25 128 VAL A O 1
ATOM 1002 N N . PHE A 1 129 ? -3.556 5.977 -9.693 1.00 80.06 129 PHE A N 1
ATOM 1003 C CA . PHE A 1 129 ? -4.459 4.859 -9.946 1.00 80.06 129 PHE A CA 1
ATOM 1004 C C . PHE A 1 129 ? -4.169 4.187 -11.296 1.00 80.06 129 PHE A C 1
ATOM 1006 O O . PHE A 1 129 ? -3.989 2.968 -11.360 1.00 80.06 129 PHE A O 1
ATOM 1013 N N . CYS A 1 130 ? -4.038 4.973 -12.366 1.00 86.06 130 CYS A N 1
ATOM 1014 C CA . CYS A 1 130 ? -3.732 4.458 -13.699 1.00 86.06 130 CYS A CA 1
ATOM 1015 C C . CYS A 1 130 ? -2.356 3.770 -13.744 1.00 86.06 130 CYS A C 1
ATOM 1017 O O . CYS A 1 130 ? -2.225 2.660 -14.268 1.00 86.06 130 CYS A O 1
ATOM 1019 N N . LEU A 1 131 ? -1.340 4.373 -13.119 1.00 85.31 131 LEU A N 1
ATOM 1020 C CA . LEU A 1 131 ? 0.006 3.803 -13.023 1.00 85.31 131 LEU A CA 1
ATOM 1021 C C . LEU A 1 131 ? 0.002 2.467 -12.261 1.00 85.31 131 LEU A C 1
ATOM 1023 O O . LEU A 1 131 ? 0.657 1.512 -12.684 1.00 85.31 131 LEU A O 1
ATOM 1027 N N . SER A 1 132 ? -0.801 2.358 -11.198 1.00 81.88 132 SER A N 1
ATOM 1028 C CA . SER A 1 132 ? -1.018 1.109 -10.455 1.00 81.88 132 SER A CA 1
ATOM 1029 C C . SER A 1 132 ? -1.700 0.026 -11.302 1.00 81.88 132 SER A C 1
ATOM 1031 O O . SER A 1 132 ? -1.277 -1.137 -11.283 1.00 81.88 132 SER A O 1
ATOM 1033 N N . CYS A 1 133 ? -2.706 0.389 -12.105 1.00 86.19 133 CYS A N 1
ATOM 1034 C CA . CYS A 1 133 ? -3.344 -0.535 -13.046 1.00 86.19 133 CYS A CA 1
ATOM 1035 C C . CYS A 1 133 ? -2.348 -1.068 -14.083 1.00 86.19 133 CYS A C 1
ATOM 1037 O O . CYS A 1 133 ? -2.291 -2.279 -14.312 1.00 86.19 133 CYS A O 1
ATOM 1039 N N . VAL A 1 134 ? -1.526 -0.190 -14.668 1.00 88.88 134 VAL A N 1
ATOM 1040 C CA . VAL A 1 134 ? -0.498 -0.581 -15.647 1.00 88.88 134 VAL A CA 1
ATOM 1041 C C . VAL A 1 134 ? 0.545 -1.493 -15.002 1.00 88.88 134 VAL A C 1
ATOM 1043 O O . VAL A 1 134 ? 0.845 -2.556 -15.546 1.00 88.88 134 VAL A O 1
ATOM 1046 N N . ALA A 1 135 ? 1.053 -1.137 -13.821 1.00 82.81 135 ALA A N 1
ATOM 1047 C CA . ALA A 1 135 ? 2.007 -1.967 -13.088 1.00 82.81 135 ALA A CA 1
ATOM 1048 C C . ALA A 1 135 ? 1.429 -3.357 -12.775 1.00 82.81 135 ALA A C 1
ATOM 1050 O O . ALA A 1 135 ? 2.096 -4.373 -12.979 1.00 82.81 135 ALA A O 1
ATOM 1051 N N . SER A 1 136 ? 0.166 -3.417 -12.348 1.00 84.00 136 SER A N 1
ATOM 1052 C CA . SER A 1 136 ? -0.532 -4.676 -12.072 1.00 84.00 136 SER A CA 1
ATOM 1053 C C . SER A 1 136 ? -0.673 -5.536 -13.329 1.00 84.00 136 SER A C 1
ATOM 1055 O O . SER A 1 136 ? -0.393 -6.735 -13.291 1.00 84.00 136 SER A O 1
ATOM 1057 N N . PHE A 1 137 ? -1.038 -4.929 -14.460 1.00 89.56 137 PHE A N 1
ATOM 1058 C CA . PHE A 1 137 ? -1.131 -5.624 -15.743 1.00 89.56 137 PHE A CA 1
ATOM 1059 C C . PHE A 1 137 ? 0.224 -6.197 -16.182 1.00 89.56 137 PHE A C 1
ATOM 1061 O O . PHE A 1 137 ? 0.308 -7.367 -16.558 1.00 89.56 137 PHE A O 1
ATOM 1068 N N . VAL A 1 138 ? 1.299 -5.411 -16.062 1.00 85.25 138 VAL A N 1
ATOM 1069 C CA . VAL A 1 138 ? 2.668 -5.848 -16.382 1.00 85.25 138 VAL A CA 1
ATOM 1070 C C . VAL A 1 138 ? 3.101 -7.016 -15.495 1.00 85.25 138 VAL A C 1
ATOM 1072 O O . VAL A 1 138 ? 3.639 -8.000 -16.003 1.00 85.25 138 VAL A O 1
ATOM 1075 N N . LEU A 1 139 ? 2.836 -6.962 -14.186 1.00 81.75 139 LEU A N 1
ATOM 1076 C CA . LEU A 1 139 ? 3.172 -8.052 -13.265 1.00 81.75 139 LEU A CA 1
ATOM 1077 C C . LEU A 1 139 ? 2.424 -9.346 -13.598 1.00 81.75 139 LEU A C 1
ATOM 1079 O O . LEU A 1 139 ? 3.024 -10.425 -13.559 1.00 81.75 139 LEU A O 1
ATOM 1083 N N . ILE A 1 140 ? 1.139 -9.251 -13.948 1.00 84.44 140 ILE A N 1
ATOM 1084 C CA . ILE A 1 140 ? 0.330 -10.403 -14.368 1.00 84.44 140 ILE A CA 1
ATOM 1085 C C . ILE A 1 140 ? 0.868 -10.978 -15.682 1.00 84.44 140 ILE A C 1
ATOM 1087 O O . ILE A 1 140 ? 1.066 -12.189 -15.781 1.00 84.44 140 ILE A O 1
ATOM 1091 N N . ALA A 1 141 ? 1.176 -10.132 -16.667 1.00 84.94 141 ALA A N 1
ATOM 1092 C CA . ALA A 1 141 ? 1.761 -10.568 -17.932 1.00 84.94 141 ALA A CA 1
ATOM 1093 C C . ALA A 1 141 ? 3.118 -11.263 -17.720 1.00 84.94 141 ALA A C 1
ATOM 1095 O O . ALA A 1 141 ? 3.359 -12.338 -18.265 1.00 84.94 141 ALA A O 1
ATOM 1096 N N . PHE A 1 142 ? 3.976 -10.705 -16.865 1.00 80.31 142 PHE A N 1
ATOM 1097 C CA . PHE A 1 142 ? 5.285 -11.274 -16.552 1.00 80.31 142 PHE A CA 1
ATOM 1098 C C . PHE A 1 142 ? 5.179 -12.617 -15.818 1.00 80.31 142 PHE A C 1
ATOM 1100 O O . PHE A 1 142 ? 5.850 -13.585 -16.179 1.00 80.31 142 PHE A O 1
ATOM 1107 N N . THR A 1 143 ? 4.295 -12.722 -14.820 1.00 80.75 143 THR A N 1
ATOM 1108 C CA . THR A 1 143 ? 4.049 -13.997 -14.122 1.00 80.75 143 THR A CA 1
ATOM 1109 C C . THR A 1 143 ? 3.416 -15.048 -15.028 1.00 80.75 143 THR A C 1
ATOM 1111 O O . THR A 1 143 ? 3.721 -16.234 -14.877 1.00 80.75 143 THR A O 1
ATOM 1114 N N . HIS A 1 144 ? 2.582 -14.638 -15.985 1.00 79.50 144 HIS A N 1
ATOM 1115 C CA . HIS A 1 144 ? 2.035 -15.529 -16.999 1.00 79.50 144 HIS A CA 1
ATOM 1116 C C . HIS A 1 144 ? 3.147 -16.067 -17.910 1.00 79.50 144 HIS A C 1
ATOM 1118 O O . HIS A 1 144 ? 3.314 -17.281 -17.998 1.00 79.50 144 HIS A O 1
ATOM 1124 N N . THR A 1 145 ? 3.987 -15.205 -18.489 1.00 76.81 145 THR A N 1
ATOM 1125 C CA . THR A 1 145 ? 5.111 -15.626 -19.348 1.00 76.81 145 THR A CA 1
ATOM 1126 C C . THR A 1 145 ? 6.081 -16.561 -18.616 1.00 76.81 145 THR A C 1
ATOM 1128 O O . THR A 1 145 ? 6.392 -17.640 -19.119 1.00 76.81 145 THR A O 1
ATOM 1131 N N . HIS A 1 146 ? 6.456 -16.245 -17.372 1.00 63.88 146 HIS A N 1
ATOM 1132 C CA . HIS A 1 146 ? 7.317 -17.119 -16.564 1.00 63.88 146 HIS A CA 1
ATOM 1133 C C . HIS A 1 146 ? 6.692 -18.479 -16.219 1.00 63.88 146 HIS A C 1
ATOM 1135 O O . HIS A 1 146 ? 7.415 -19.460 -16.020 1.00 63.88 146 HIS A O 1
ATOM 1141 N N . ARG A 1 147 ? 5.359 -18.564 -16.118 1.00 59.28 147 ARG A N 1
ATOM 1142 C CA . ARG A 1 147 ? 4.664 -19.850 -15.965 1.00 59.28 147 ARG A CA 1
ATOM 1143 C C . ARG A 1 147 ? 4.681 -20.659 -17.260 1.00 59.28 147 ARG A C 1
ATOM 1145 O O . ARG A 1 147 ? 4.849 -21.870 -17.177 1.00 59.28 147 ARG A O 1
ATOM 1152 N N . PHE A 1 148 ? 4.548 -20.017 -18.420 1.00 58.78 148 PHE A N 1
ATOM 1153 C CA . PHE A 1 148 ? 4.586 -20.688 -19.725 1.00 58.78 148 PHE A CA 1
ATOM 1154 C C . PHE A 1 148 ? 5.964 -21.278 -20.050 1.00 58.78 148 PHE A C 1
ATOM 1156 O O . PHE A 1 148 ? 6.033 -22.408 -20.534 1.00 58.78 148 PHE A O 1
ATOM 1163 N N . ASP A 1 149 ? 7.054 -20.591 -19.701 1.00 58.69 149 ASP A N 1
ATOM 1164 C CA . ASP A 1 149 ? 8.410 -21.120 -19.919 1.00 58.69 149 ASP A CA 1
ATOM 1165 C C . ASP A 1 149 ? 8.696 -22.381 -19.089 1.00 58.69 149 ASP A C 1
ATOM 1167 O O . ASP A 1 149 ? 9.373 -23.294 -19.559 1.00 58.69 149 ASP A O 1
ATOM 1171 N N . LYS A 1 150 ? 8.114 -22.501 -17.886 1.00 55.28 150 LYS A N 1
ATOM 1172 C CA . LYS A 1 150 ? 8.222 -23.731 -17.083 1.00 55.28 150 LYS A CA 1
ATOM 1173 C C . LYS A 1 150 ? 7.476 -24.928 -17.681 1.00 55.28 150 LYS A C 1
ATOM 1175 O O . LYS A 1 150 ? 7.869 -26.054 -17.399 1.00 55.28 150 LYS A O 1
ATOM 1180 N N . PHE A 1 151 ? 6.431 -24.707 -18.481 1.00 54.25 151 PHE A N 1
ATOM 1181 C CA . PHE A 1 151 ? 5.684 -25.783 -19.147 1.00 54.25 151 PHE A CA 1
ATOM 1182 C C . PHE A 1 151 ? 6.322 -26.241 -20.464 1.00 54.25 151 PHE A C 1
ATOM 1184 O O . PHE A 1 151 ? 6.074 -27.365 -20.873 1.00 54.25 151 PHE A O 1
ATOM 1191 N N . LYS A 1 152 ? 7.151 -25.412 -21.113 1.00 52.78 152 LYS A N 1
ATOM 1192 C CA . LYS A 1 152 ? 7.938 -25.811 -22.299 1.00 52.78 152 LYS A CA 1
ATOM 1193 C C . LYS A 1 152 ? 9.207 -26.605 -21.967 1.00 52.78 152 LYS A C 1
ATOM 1195 O O . LYS A 1 152 ? 9.812 -27.170 -22.870 1.00 52.78 152 LYS A O 1
ATOM 1200 N N . ALA A 1 153 ? 9.636 -26.587 -20.706 1.00 53.69 153 ALA A N 1
ATOM 1201 C CA . ALA A 1 153 ? 10.823 -27.293 -20.222 1.00 53.69 153 ALA A CA 1
ATOM 1202 C C . ALA A 1 153 ? 10.525 -28.712 -19.683 1.00 53.69 153 ALA A C 1
ATOM 1204 O O . ALA A 1 153 ? 11.439 -29.364 -19.178 1.00 53.69 153 ALA A O 1
ATOM 1205 N N . PHE A 1 154 ? 9.270 -29.163 -19.777 1.00 43.94 154 PHE A N 1
ATOM 1206 C CA . PHE A 1 154 ? 8.815 -30.542 -19.567 1.00 43.94 154 PHE A CA 1
ATOM 1207 C C . PHE A 1 154 ? 8.339 -31.122 -20.900 1.00 43.94 154 PHE A C 1
ATOM 1209 O O . PHE A 1 154 ? 8.485 -32.351 -21.073 1.00 43.94 154 PHE A O 1
#

Mean predicted aligned error: 16.17 Å

InterPro domains:
  IPR015672 The Golgi pH regulator/GPCR-type G protein [PTHR15948] (1-152)
  IPR0259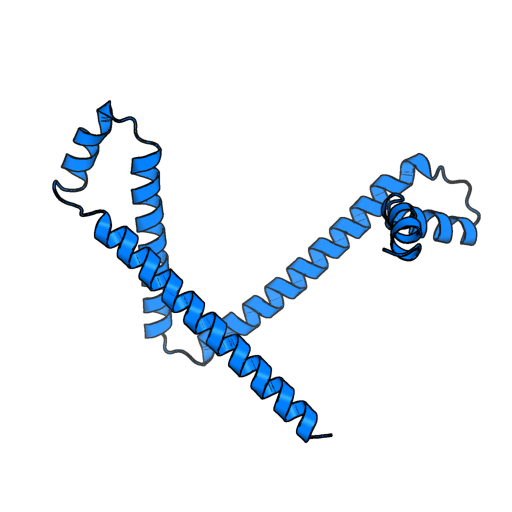69 Abscisic acid G-protein coupled receptor-like domain [PF12430] (12-144)

Solvent-accessible surface area (backbone atoms only — not comparable to full-atom values): 8862 Å² total; per-residue (Å²): 138,61,70,66,62,62,57,49,53,57,58,66,71,45,53,69,49,47,56,52,49,53,56,53,44,70,73,63,76,62,100,65,70,58,85,74,48,38,61,58,54,36,50,51,53,52,50,50,52,51,51,52,50,52,53,52,48,51,53,53,51,49,51,51,50,47,51,50,62,73,76,43,58,72,67,55,56,53,50,51,52,51,48,52,51,51,50,52,51,49,52,51,56,52,47,54,58,73,75,47,58,77,90,54,44,65,66,49,38,59,75,75,40,88,74,73,59,63,64,58,55,53,50,50,50,53,49,55,51,51,52,49,52,51,53,50,52,52,52,52,52,50,54,48,53,60,52,50,58,60,61,75,76,109

pLDDT: mean 73.12, std 10.84, range [43.94, 93.31]

Foldseek 3Di:
DDPVVVVVVVVVVQLVQLVVQVVVCVVVVDPDDSVVCSVVSSVVVVVVVVVVVVVVVVVVVVVVVVVCVVVDDPVVVVVVVVLVVVLVVLVVVVVCQVPDDPVCNVVVCVVVDVDPPCVVSVVSVVVVVVVVVVVVVVVVVVVVVVVVVVVVVD

Sequence (154 aa):
MSVSNVMLRRVIQEDPASLFLSAAFGLLRVPIDVAVWSPYVSLLFLGLIIALNIRGFISKLLTVFRFVSTSVSSNVFALAMSEIMGLYFSACALLLRIYLPEQYREGVTSVMGPSIDFSAFHLHFDLVFCLSCVASFVLIAFTHTHRFDKFKAF

Radius of gyration: 26.66 Å; Cα contacts (8 Å, |Δi|>4): 22; chains: 1; bounding box: 48×73×51 Å

Organism: Vitrella brassicaformis (strain CCMP3155) (NCBI:txid1169540)